Protein AF-A0A7Z9PXT5-F1 (afdb_monomer)

Solvent-accessible surface area (backbone atoms only — not comparable to full-atom values): 9197 Å² total; per-residue (Å²): 136,86,87,74,72,52,71,70,48,45,51,51,41,54,53,41,40,50,47,14,63,74,64,38,33,82,44,29,66,58,37,66,76,70,64,52,79,65,58,74,56,48,51,57,34,18,78,70,28,57,23,8,30,63,34,47,54,95,37,53,18,56,52,41,52,71,67,48,43,53,44,47,39,52,35,32,34,75,32,21,53,71,58,16,53,53,41,44,36,26,37,58,48,30,40,39,55,39,70,74,71,43,52,71,69,53,30,68,65,46,39,36,38,37,10,46,46,79,34,40,29,13,45,37,68,34,27,90,88,11,63,92,55,62,86,63,67,75,25,33,55,44,80,59,93,92,46,75,50,76,51,71,65,71,43,90,43,60,50,59,92,71,34,81,42,74,46,72,61,63,84

Structure (mmCIF, N/CA/C/O backbone):
data_AF-A0A7Z9PXT5-F1
#
_entry.id   AF-A0A7Z9PXT5-F1
#
loop_
_atom_site.group_PDB
_atom_site.id
_atom_site.type_symbol
_atom_site.label_atom_id
_atom_site.label_alt_id
_atom_site.label_comp_id
_atom_site.label_asym_id
_atom_site.label_entity_id
_atom_site.label_seq_id
_atom_site.pdbx_PDB_ins_code
_atom_site.Cartn_x
_atom_site.Cartn_y
_atom_site.Cartn_z
_atom_site.occupancy
_atom_site.B_iso_or_equiv
_atom_site.auth_seq_id
_atom_site.auth_comp_id
_atom_site.auth_asym_id
_atom_site.auth_atom_id
_atom_site.pdbx_PDB_model_num
ATOM 1 N N . MET A 1 1 ? 14.024 28.685 -8.698 1.00 71.94 1 MET A N 1
ATOM 2 C CA . MET A 1 1 ? 13.299 27.448 -8.349 1.00 71.94 1 MET A CA 1
ATOM 3 C C . MET A 1 1 ? 13.812 26.376 -9.289 1.00 71.94 1 MET A C 1
ATOM 5 O O . MET A 1 1 ? 13.846 26.653 -10.480 1.00 71.94 1 MET A O 1
ATOM 9 N N . SER A 1 2 ? 14.308 25.257 -8.761 1.00 84.12 2 SER A N 1
ATOM 10 C CA . SER A 1 2 ? 14.701 24.099 -9.572 1.00 84.12 2 SER A CA 1
ATOM 11 C C . SER A 1 2 ? 13.539 23.110 -9.585 1.00 84.12 2 SER A C 1
ATOM 13 O O . SER A 1 2 ? 12.925 22.910 -8.537 1.00 84.12 2 SER A O 1
ATOM 15 N N . PHE A 1 3 ? 13.221 22.558 -10.753 1.00 92.75 3 PHE A N 1
ATOM 16 C CA . PHE A 1 3 ? 12.175 21.543 -10.939 1.00 92.75 3 PHE A CA 1
ATOM 17 C C . PHE A 1 3 ? 12.757 20.180 -11.326 1.00 92.75 3 PHE A C 1
ATOM 19 O O . PHE A 1 3 ? 12.005 19.227 -11.516 1.00 92.75 3 PHE A O 1
ATOM 26 N N . ASP A 1 4 ? 14.080 20.099 -11.447 1.00 95.12 4 ASP A N 1
ATOM 27 C CA . ASP A 1 4 ? 14.777 18.857 -11.732 1.00 95.12 4 ASP A CA 1
ATOM 28 C C . ASP A 1 4 ? 14.732 17.941 -10.504 1.00 95.12 4 ASP A C 1
ATOM 30 O O . ASP A 1 4 ? 14.787 18.405 -9.358 1.00 95.12 4 ASP A O 1
ATOM 34 N N . LEU A 1 5 ? 14.631 16.634 -10.747 1.00 95.62 5 LEU A N 1
ATOM 35 C CA . LEU A 1 5 ? 14.771 15.635 -9.695 1.00 95.62 5 LEU A CA 1
ATOM 36 C C . LEU A 1 5 ? 16.200 15.658 -9.142 1.00 95.62 5 LEU A C 1
ATOM 38 O O . LEU A 1 5 ? 17.158 15.934 -9.867 1.00 95.62 5 LEU A O 1
ATOM 42 N N . SER A 1 6 ? 16.340 15.340 -7.855 1.00 96.25 6 SER A N 1
ATOM 43 C CA . SER A 1 6 ? 17.658 15.030 -7.301 1.00 96.25 6 SER A CA 1
ATOM 44 C C . SER A 1 6 ? 18.226 13.765 -7.955 1.00 96.25 6 SER A C 1
ATOM 46 O O . SER A 1 6 ? 17.482 12.979 -8.548 1.00 96.25 6 SER A O 1
ATOM 48 N N . GLU A 1 7 ? 19.533 13.540 -7.820 1.00 96.56 7 GLU A N 1
ATOM 49 C CA . GLU A 1 7 ? 20.162 12.304 -8.299 1.00 96.56 7 GLU A CA 1
ATOM 50 C C . GLU A 1 7 ? 19.505 11.064 -7.673 1.00 96.56 7 GLU A C 1
ATOM 52 O O . GLU A 1 7 ? 19.174 10.126 -8.396 1.00 96.56 7 GLU A O 1
ATOM 57 N N . ASP A 1 8 ? 19.203 11.099 -6.372 1.00 95.44 8 ASP A N 1
ATOM 58 C CA . ASP A 1 8 ? 18.541 9.997 -5.664 1.00 95.44 8 ASP A CA 1
ATOM 59 C C . ASP A 1 8 ? 17.130 9.731 -6.215 1.00 95.44 8 ASP A C 1
ATOM 61 O O . ASP A 1 8 ? 16.765 8.589 -6.502 1.00 95.44 8 ASP A O 1
ATOM 65 N N . HIS A 1 9 ? 16.332 10.783 -6.436 1.00 97.69 9 HIS A N 1
ATOM 66 C CA . HIS A 1 9 ? 14.989 10.641 -7.016 1.00 97.69 9 HIS A CA 1
ATOM 67 C C . HIS A 1 9 ? 15.035 10.160 -8.468 1.00 97.69 9 HIS A C 1
ATOM 69 O O . HIS A 1 9 ? 14.175 9.381 -8.882 1.00 97.69 9 HIS A O 1
ATOM 75 N N . GLN A 1 10 ? 16.039 10.588 -9.235 1.00 98.19 10 GLN A N 1
ATOM 76 C CA . GLN A 1 10 ? 16.252 10.119 -10.600 1.00 98.19 10 GLN A CA 1
ATOM 77 C C . GLN A 1 10 ? 16.631 8.631 -10.621 1.00 98.19 10 GLN A C 1
ATOM 79 O O . GLN A 1 10 ? 16.072 7.877 -11.416 1.00 98.19 10 GLN A O 1
ATOM 84 N N . MET A 1 11 ? 17.485 8.172 -9.699 1.00 97.56 11 MET A N 1
ATOM 85 C CA . MET A 1 11 ? 17.815 6.748 -9.558 1.00 97.56 11 MET A CA 1
ATOM 86 C C . MET A 1 11 ? 16.585 5.903 -9.206 1.00 97.56 11 MET A C 1
ATOM 88 O O . MET A 1 11 ? 16.384 4.842 -9.802 1.00 97.56 11 MET A O 1
ATOM 92 N N . VAL A 1 12 ? 15.730 6.377 -8.289 1.00 97.94 12 VAL A N 1
ATOM 93 C CA . VAL A 1 12 ? 14.454 5.710 -7.972 1.00 97.94 12 VAL A CA 1
ATOM 94 C C . VAL A 1 12 ? 13.575 5.622 -9.217 1.00 97.94 12 VAL A C 1
ATOM 96 O O . VAL A 1 12 ? 13.071 4.543 -9.533 1.00 97.94 12 VAL A O 1
ATOM 99 N N . LYS A 1 13 ? 13.426 6.727 -9.956 1.00 98.56 13 LYS A N 1
ATOM 100 C CA . LYS A 1 13 ? 12.641 6.754 -11.194 1.00 98.56 13 LYS A CA 1
ATOM 101 C C . LYS A 1 13 ? 13.142 5.726 -12.202 1.00 98.56 13 LYS A C 1
ATOM 103 O O . LYS A 1 13 ? 12.346 4.941 -12.707 1.00 98.56 13 LYS A O 1
ATOM 108 N N . ASP A 1 14 ? 14.444 5.704 -12.469 1.00 98.62 14 ASP A N 1
ATOM 109 C CA . ASP A 1 14 ? 15.036 4.817 -13.471 1.00 98.62 14 ASP A CA 1
ATOM 110 C C . ASP A 1 14 ? 14.913 3.340 -13.070 1.00 98.62 14 ASP A C 1
ATOM 112 O O . ASP A 1 14 ? 14.575 2.494 -13.904 1.00 98.62 14 ASP A O 1
ATOM 116 N N . MET A 1 15 ? 15.101 3.028 -11.783 1.00 98.38 15 MET A N 1
ATOM 117 C CA . MET A 1 15 ? 14.901 1.683 -11.240 1.00 98.38 15 MET A CA 1
ATOM 118 C C . MET A 1 15 ? 13.451 1.214 -11.414 1.00 98.38 15 MET A C 1
ATOM 120 O O . MET A 1 15 ? 13.211 0.123 -11.940 1.00 98.38 15 MET A O 1
ATOM 124 N N . VAL A 1 16 ? 12.475 2.026 -10.991 1.00 98.62 16 VAL A N 1
ATOM 125 C CA . VAL A 1 16 ? 11.054 1.654 -11.063 1.00 98.62 16 VAL A CA 1
ATOM 126 C C . VAL A 1 16 ? 10.593 1.603 -12.511 1.00 98.62 16 VAL A C 1
ATOM 128 O O . VAL A 1 16 ? 9.874 0.681 -12.878 1.00 98.62 16 VAL A O 1
ATOM 131 N N . LYS A 1 17 ? 11.043 2.535 -13.357 1.00 98.75 17 LYS A N 1
ATOM 132 C CA . LYS A 1 17 ? 10.747 2.537 -14.789 1.00 98.75 17 LYS A CA 1
ATOM 133 C C . LYS A 1 17 ? 11.202 1.244 -15.454 1.00 98.75 17 LYS A C 1
ATOM 135 O O . LYS A 1 17 ? 10.433 0.650 -16.207 1.00 98.75 17 LYS A O 1
ATOM 140 N N . LYS A 1 18 ? 12.424 0.794 -15.158 1.00 98.69 18 LYS A N 1
ATOM 141 C CA . LYS A 1 18 ? 12.951 -0.465 -15.687 1.00 98.69 18 LYS A CA 1
ATOM 142 C C . LYS A 1 18 ? 12.098 -1.655 -15.246 1.00 98.69 18 LYS A C 1
ATOM 144 O O . LYS A 1 18 ? 11.656 -2.423 -16.094 1.00 98.69 18 LYS A O 1
ATOM 149 N N . LEU A 1 19 ? 11.802 -1.768 -13.948 1.00 98.62 19 LEU A N 1
ATOM 150 C CA . LEU A 1 19 ? 10.902 -2.805 -13.429 1.00 98.62 19 LEU A CA 1
ATOM 151 C C . LEU A 1 19 ? 9.525 -2.749 -14.110 1.00 98.62 19 LEU A C 1
ATOM 153 O O . LEU A 1 19 ? 8.967 -3.776 -14.494 1.00 98.62 19 LEU A O 1
ATOM 157 N N . ALA A 1 20 ? 8.975 -1.546 -14.257 1.00 98.75 20 ALA A N 1
ATOM 158 C CA . ALA A 1 20 ? 7.666 -1.314 -14.836 1.00 98.75 20 ALA A CA 1
ATOM 159 C C . ALA A 1 20 ? 7.611 -1.769 -16.302 1.00 98.75 20 ALA A C 1
ATOM 161 O O . ALA A 1 20 ? 6.671 -2.462 -16.688 1.00 98.75 20 ALA A O 1
ATOM 162 N N . ASP A 1 21 ? 8.630 -1.439 -17.096 1.00 98.75 21 ASP A N 1
ATOM 163 C CA . ASP A 1 21 ? 8.704 -1.793 -18.516 1.00 98.75 21 ASP A CA 1
ATOM 164 C C . ASP A 1 21 ? 9.006 -3.288 -18.731 1.00 98.75 21 ASP A C 1
ATOM 166 O O . ASP A 1 21 ? 8.390 -3.920 -19.590 1.00 98.75 21 ASP A O 1
ATOM 170 N N . GLU A 1 22 ? 9.918 -3.871 -17.947 1.00 98.38 22 GLU A N 1
ATOM 171 C CA . GLU A 1 22 ? 10.384 -5.253 -18.143 1.00 98.38 22 GLU A CA 1
ATOM 172 C C . GLU A 1 22 ? 9.466 -6.297 -17.492 1.00 98.38 22 GLU A C 1
ATOM 174 O O . GLU A 1 22 ? 9.290 -7.389 -18.031 1.00 98.38 22 GLU A O 1
ATOM 179 N N . GLU A 1 23 ? 8.856 -5.981 -16.346 1.00 97.75 23 GLU A N 1
ATOM 180 C CA . GLU A 1 23 ? 8.157 -6.976 -15.528 1.00 97.75 23 GLU A CA 1
ATOM 181 C C . GLU A 1 23 ? 6.672 -6.680 -15.318 1.00 97.75 23 GLU A C 1
ATOM 183 O O . GLU A 1 23 ? 5.867 -7.611 -15.228 1.00 97.75 23 GLU A O 1
ATOM 188 N N . ILE A 1 24 ? 6.271 -5.414 -15.242 1.00 98.50 24 ILE A N 1
ATOM 189 C CA . ILE A 1 24 ? 4.882 -5.062 -14.920 1.00 98.50 24 ILE A CA 1
ATOM 190 C C . ILE A 1 24 ? 4.033 -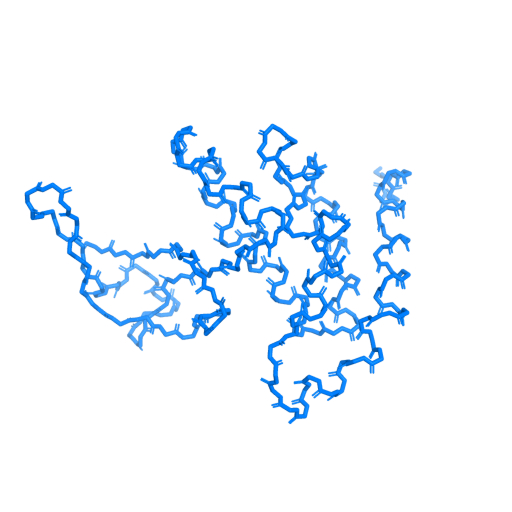4.955 -16.193 1.00 98.50 24 ILE A C 1
ATOM 192 O O . ILE A 1 24 ? 2.994 -5.612 -16.294 1.00 98.50 24 ILE A O 1
ATOM 196 N N . ALA A 1 25 ? 4.486 -4.181 -17.182 1.00 98.75 25 ALA A N 1
ATOM 197 C CA . ALA A 1 25 ? 3.755 -3.912 -18.420 1.00 98.75 25 ALA A CA 1
ATOM 198 C C . ALA A 1 25 ? 3.387 -5.183 -19.212 1.00 98.75 25 ALA A C 1
ATOM 200 O O . ALA A 1 25 ? 2.231 -5.287 -19.632 1.00 98.75 25 ALA A O 1
ATOM 201 N N . PRO A 1 26 ? 4.267 -6.200 -19.360 1.00 98.50 26 PRO A N 1
ATOM 202 C CA . PRO A 1 26 ? 3.920 -7.414 -20.106 1.00 98.50 26 PRO A CA 1
ATOM 203 C C . PRO A 1 26 ? 2.753 -8.213 -19.507 1.00 98.50 26 PRO A C 1
ATOM 205 O O . PRO A 1 26 ? 2.126 -9.000 -20.210 1.00 98.50 26 PRO A O 1
ATOM 208 N N . ARG A 1 27 ? 2.457 -8.026 -18.213 1.00 97.06 27 ARG A N 1
ATOM 209 C CA . ARG A 1 27 ? 1.392 -8.737 -17.485 1.00 97.06 27 ARG A CA 1
ATOM 210 C C . ARG A 1 27 ? 0.110 -7.910 -17.339 1.00 97.06 27 ARG A C 1
ATOM 212 O O . ARG A 1 27 ? -0.895 -8.435 -16.870 1.00 97.06 27 ARG A O 1
ATOM 219 N N . ALA A 1 28 ? 0.121 -6.635 -17.732 1.00 98.56 28 ALA A N 1
ATOM 220 C CA . ALA A 1 28 ? -0.988 -5.715 -17.485 1.00 98.56 28 ALA A CA 1
ATOM 221 C C . ALA A 1 28 ? -2.304 -6.171 -18.141 1.00 98.56 28 ALA A C 1
ATOM 223 O O . ALA A 1 28 ? -3.328 -6.209 -17.465 1.00 98.56 28 ALA A O 1
ATOM 224 N N . ALA A 1 29 ? -2.262 -6.575 -19.417 1.00 98.62 29 ALA A N 1
ATOM 225 C CA . ALA A 1 29 ? -3.441 -7.061 -20.141 1.00 98.62 29 ALA A CA 1
ATOM 226 C C . ALA A 1 29 ? -4.015 -8.351 -19.529 1.00 98.62 29 ALA A C 1
ATOM 228 O O . ALA A 1 29 ? -5.225 -8.479 -19.386 1.00 98.62 29 ALA A O 1
ATOM 229 N N . HIS A 1 30 ? -3.151 -9.272 -19.081 1.00 98.38 30 HIS A N 1
ATOM 230 C CA . HIS A 1 30 ? -3.582 -10.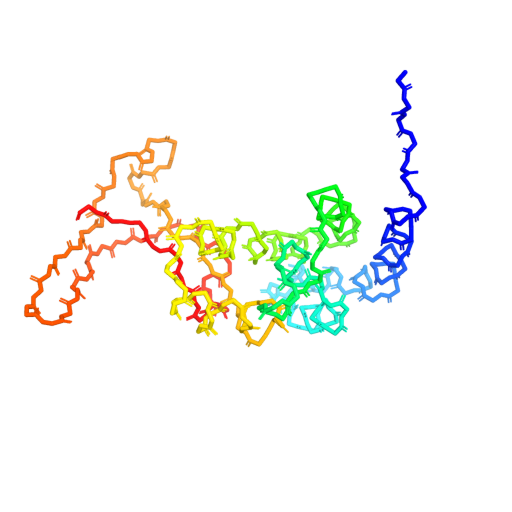497 -18.397 1.00 98.38 30 HIS A CA 1
ATOM 231 C C . HIS A 1 30 ? -4.379 -10.186 -17.128 1.00 98.38 30 HIS A C 1
ATOM 233 O O . HIS A 1 30 ? -5.453 -10.746 -16.926 1.00 98.38 30 HIS A O 1
ATOM 239 N N . TYR A 1 31 ? -3.882 -9.286 -16.275 1.00 98.25 31 TYR A N 1
ATOM 240 C CA . TYR A 1 31 ? -4.587 -8.937 -15.037 1.00 98.25 31 TYR A CA 1
ATOM 241 C C . TYR A 1 31 ? -5.893 -8.178 -15.288 1.00 98.25 31 TYR A C 1
ATOM 243 O O . TYR A 1 31 ? -6.841 -8.346 -14.522 1.00 98.25 31 TYR A O 1
ATOM 251 N N . ASP A 1 32 ? -5.966 -7.378 -16.353 1.00 98.62 32 ASP A N 1
ATOM 252 C CA . ASP A 1 32 ? -7.212 -6.722 -16.764 1.00 98.62 32 ASP A CA 1
ATOM 253 C C . ASP A 1 32 ? -8.272 -7.750 -17.197 1.00 98.62 32 ASP A C 1
ATOM 255 O O . ASP A 1 32 ? -9.390 -7.763 -16.676 1.00 98.62 32 ASP A O 1
ATOM 259 N N . GLU A 1 33 ? -7.899 -8.679 -18.082 1.00 98.56 33 GLU A N 1
ATOM 260 C CA . GLU A 1 33 ? -8.812 -9.685 -18.634 1.00 98.56 33 GLU A CA 1
ATOM 261 C C . GLU A 1 33 ? -9.256 -10.722 -17.593 1.00 98.56 33 GLU A C 1
ATOM 263 O O . GLU A 1 33 ? -10.439 -11.070 -17.516 1.00 98.56 33 GLU A O 1
ATOM 268 N N . THR A 1 34 ? -8.324 -11.218 -16.775 1.00 98.31 34 THR A N 1
ATOM 269 C CA . THR A 1 34 ? -8.593 -12.293 -15.802 1.00 98.31 34 THR A CA 1
ATOM 270 C C . THR A 1 34 ? -9.127 -11.790 -14.469 1.00 98.31 34 THR A C 1
ATOM 272 O O . THR A 1 34 ? -9.759 -12.555 -13.738 1.00 98.31 34 THR A O 1
ATOM 275 N N . ARG A 1 35 ? -8.915 -10.505 -14.150 1.00 97.38 35 ARG A N 1
ATOM 276 C CA . ARG A 1 35 ? -9.254 -9.885 -12.855 1.00 97.38 35 ARG A CA 1
ATOM 277 C C . ARG A 1 35 ? -8.538 -10.532 -11.668 1.00 97.38 35 ARG A C 1
ATOM 279 O O . ARG A 1 35 ? -8.975 -10.395 -10.523 1.00 97.38 35 ARG A O 1
ATOM 286 N N . GLU A 1 36 ? -7.452 -11.247 -11.935 1.00 98.00 36 GLU A N 1
ATOM 287 C CA . GLU A 1 36 ? -6.593 -11.809 -10.905 1.00 98.00 36 GLU A CA 1
ATOM 288 C C . GLU A 1 36 ? -5.874 -10.690 -10.145 1.00 98.00 36 GLU A C 1
ATOM 290 O O . GLU A 1 36 ? -5.451 -9.681 -10.715 1.00 98.00 36 GLU A O 1
ATOM 295 N N . PHE A 1 37 ? -5.708 -10.876 -8.835 1.00 98.38 37 PHE A N 1
ATOM 296 C CA . PHE A 1 37 ? -4.896 -9.966 -8.037 1.00 98.38 37 PHE A CA 1
ATOM 297 C C . PHE A 1 37 ? -3.413 -10.113 -8.434 1.00 98.38 37 PHE A C 1
ATOM 299 O O . PHE A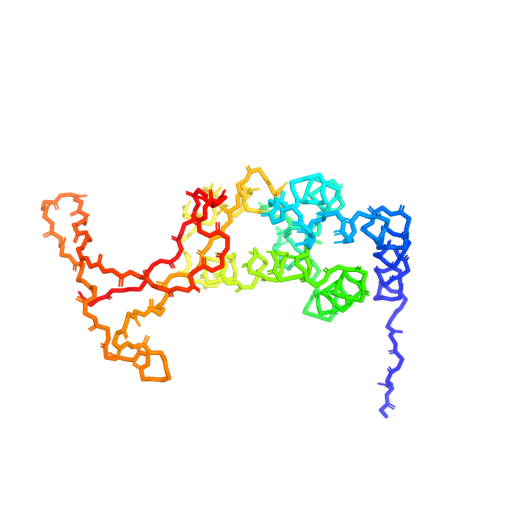 1 37 ? -2.931 -11.247 -8.529 1.00 98.38 37 PHE A O 1
ATOM 306 N N . PRO A 1 38 ? -2.659 -9.014 -8.639 1.00 98.06 38 PRO A N 1
ATOM 307 C CA . PRO A 1 38 ? -1.324 -9.064 -9.234 1.00 98.06 38 PRO A CA 1
ATOM 308 C C . PRO A 1 38 ? -0.231 -9.449 -8.217 1.00 98.06 38 PRO A C 1
ATOM 310 O O . PRO A 1 38 ? 0.706 -8.686 -7.967 1.00 98.06 38 PRO A O 1
ATOM 313 N N . TRP A 1 39 ? -0.335 -10.642 -7.622 1.00 97.88 39 TRP A N 1
ATOM 314 C CA . TRP A 1 39 ? 0.577 -11.147 -6.584 1.00 97.88 39 TRP A CA 1
ATOM 315 C C . TRP A 1 39 ? 2.042 -11.180 -7.028 1.00 97.88 39 TRP A C 1
ATOM 317 O O . TRP A 1 39 ? 2.918 -10.741 -6.285 1.00 97.88 39 TRP A O 1
ATOM 327 N N . GLU A 1 40 ? 2.313 -11.624 -8.257 1.00 97.81 40 GLU A N 1
ATOM 328 C CA . GLU A 1 40 ? 3.678 -11.665 -8.804 1.00 97.81 40 GLU A CA 1
ATOM 329 C C . GLU A 1 40 ? 4.295 -10.267 -8.923 1.00 97.81 40 GLU A C 1
ATOM 331 O O . GLU A 1 40 ? 5.489 -10.085 -8.690 1.00 97.81 40 GLU A O 1
ATOM 336 N N . ASN A 1 41 ? 3.481 -9.257 -9.243 1.00 98.31 41 ASN A N 1
ATOM 337 C CA . ASN A 1 41 ? 3.953 -7.878 -9.279 1.00 98.31 41 ASN A CA 1
ATOM 338 C C . ASN A 1 41 ? 4.240 -7.387 -7.857 1.00 98.31 41 ASN A C 1
ATOM 340 O O . ASN A 1 41 ? 5.310 -6.840 -7.617 1.00 98.31 41 ASN A O 1
ATOM 344 N N . CYS A 1 42 ? 3.338 -7.647 -6.903 1.00 98.31 42 CYS A N 1
ATOM 345 C CA . CYS A 1 42 ? 3.526 -7.275 -5.496 1.00 98.31 42 CYS A CA 1
ATOM 346 C C . CYS A 1 42 ? 4.817 -7.863 -4.913 1.00 98.31 42 CYS A C 1
ATOM 348 O O . CYS A 1 42 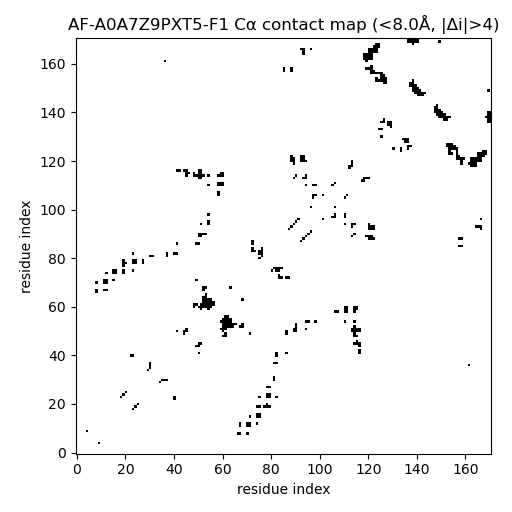? 5.553 -7.158 -4.228 1.00 98.31 42 CYS A O 1
ATOM 350 N N . LYS A 1 43 ? 5.137 -9.120 -5.241 1.00 98.19 43 LYS A N 1
ATOM 351 C CA . LYS A 1 43 ? 6.381 -9.770 -4.816 1.00 98.19 43 LYS A CA 1
ATOM 352 C C . LYS A 1 43 ? 7.627 -9.043 -5.334 1.00 98.19 43 LYS A C 1
ATOM 354 O O . LYS A 1 43 ? 8.553 -8.801 -4.570 1.00 98.19 43 LYS A O 1
ATOM 359 N N . LYS A 1 44 ? 7.636 -8.630 -6.603 1.00 98.25 44 LYS A N 1
ATOM 360 C CA . LYS A 1 44 ? 8.759 -7.868 -7.179 1.00 98.25 44 LYS A CA 1
ATOM 361 C C . LYS A 1 44 ? 8.902 -6.482 -6.568 1.00 98.25 44 LYS A C 1
ATOM 363 O O . LYS A 1 44 ? 10.013 -6.005 -6.374 1.00 98.25 44 LYS A O 1
ATOM 368 N N . LEU A 1 45 ? 7.778 -5.838 -6.248 1.00 98.50 45 LEU A N 1
ATOM 369 C CA . LEU A 1 45 ? 7.785 -4.572 -5.516 1.00 98.50 45 LEU A CA 1
ATOM 370 C C . LEU A 1 45 ? 8.374 -4.751 -4.114 1.00 98.50 45 LEU A C 1
ATOM 372 O O . LEU A 1 45 ? 9.207 -3.951 -3.699 1.00 98.50 45 LEU A O 1
ATOM 376 N N . ALA A 1 46 ? 7.974 -5.808 -3.407 1.00 98.12 46 ALA A N 1
ATOM 377 C CA . ALA A 1 46 ? 8.481 -6.150 -2.082 1.00 98.12 46 ALA A CA 1
ATOM 378 C C . ALA A 1 46 ? 9.999 -6.391 -2.071 1.00 98.12 46 ALA A C 1
ATOM 380 O O . ALA A 1 46 ? 10.694 -5.831 -1.227 1.00 98.12 46 ALA A O 1
ATOM 381 N N . GLU A 1 47 ? 10.527 -7.148 -3.039 1.00 97.38 47 GLU A N 1
ATOM 382 C CA . GLU A 1 47 ? 11.969 -7.416 -3.182 1.00 97.38 47 GLU A CA 1
ATOM 383 C C . GLU A 1 47 ? 12.811 -6.137 -3.357 1.00 97.38 47 GLU A C 1
ATOM 385 O O . GLU A 1 47 ? 13.990 -6.122 -3.007 1.00 97.38 47 GLU A O 1
ATOM 390 N N . LEU A 1 48 ? 12.202 -5.055 -3.854 1.00 97.62 48 LEU A N 1
ATOM 391 C CA . LEU A 1 48 ? 12.831 -3.745 -4.045 1.00 97.62 48 LEU A CA 1
ATOM 392 C C . LEU A 1 48 ? 12.446 -2.712 -2.968 1.00 97.62 48 LEU A C 1
ATOM 394 O O . LEU A 1 48 ? 12.770 -1.535 -3.108 1.00 97.62 48 LEU A O 1
ATOM 398 N N . GLY A 1 49 ? 11.720 -3.111 -1.917 1.00 97.56 49 GLY A N 1
ATOM 399 C CA . GLY A 1 49 ? 11.268 -2.206 -0.850 1.00 97.56 49 GLY A CA 1
ATOM 400 C C . GLY A 1 49 ? 10.146 -1.238 -1.255 1.00 97.56 49 GLY A C 1
ATOM 401 O O . GLY A 1 49 ? 9.808 -0.321 -0.508 1.00 97.56 49 GLY A O 1
ATOM 402 N N . LEU A 1 50 ? 9.517 -1.440 -2.418 1.00 98.50 50 LEU A N 1
ATOM 403 C CA . LEU A 1 50 ? 8.499 -0.541 -2.980 1.00 98.50 50 LEU A CA 1
ATOM 404 C C . LEU A 1 50 ? 7.105 -0.709 -2.343 1.00 98.50 50 LEU A C 1
ATOM 406 O O . LEU A 1 50 ? 6.188 0.065 -2.625 1.00 98.50 50 LEU A O 1
ATOM 410 N N . MET A 1 51 ? 6.941 -1.693 -1.454 1.00 98.44 51 MET A N 1
ATOM 411 C CA . MET A 1 51 ? 5.728 -1.879 -0.642 1.00 98.44 51 MET A CA 1
ATOM 412 C C . MET A 1 51 ? 5.742 -1.051 0.658 1.00 98.44 51 MET A C 1
ATOM 414 O O . MET A 1 51 ? 4.706 -0.922 1.309 1.00 98.44 51 MET A O 1
ATOM 418 N N . GLY A 1 52 ? 6.883 -0.444 1.003 1.00 98.19 52 GLY A N 1
ATOM 419 C CA . GLY A 1 52 ? 7.070 0.397 2.186 1.00 98.19 52 GLY A CA 1
ATOM 420 C C . GLY A 1 52 ? 8.026 1.559 1.928 1.00 98.19 52 GLY A C 1
ATOM 421 O O . GLY A 1 52 ? 8.961 1.764 2.700 1.00 98.19 52 GLY A O 1
ATOM 422 N N . VAL A 1 53 ? 7.794 2.316 0.852 1.00 98.50 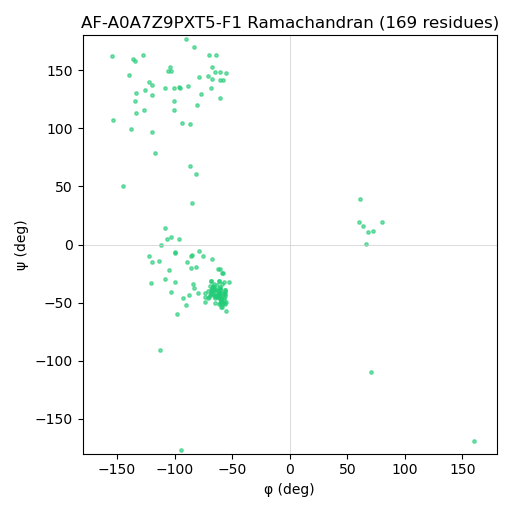53 VAL A N 1
ATOM 423 C CA . VAL A 1 53 ? 8.696 3.366 0.346 1.00 98.50 53 VAL A CA 1
ATOM 424 C C . VAL A 1 53 ? 9.024 4.395 1.425 1.00 98.50 53 VAL A C 1
ATOM 426 O O . VAL A 1 53 ? 10.190 4.687 1.667 1.00 98.50 53 VAL A O 1
ATOM 429 N N . THR A 1 54 ? 8.001 4.913 2.111 1.00 97.94 54 THR A N 1
ATOM 430 C CA . THR A 1 54 ? 8.165 5.957 3.138 1.00 97.94 54 THR A CA 1
ATOM 431 C C . THR A 1 54 ? 8.236 5.412 4.559 1.00 97.94 54 THR A C 1
ATOM 433 O O . THR A 1 54 ? 8.189 6.181 5.521 1.00 97.94 54 THR A O 1
ATOM 436 N N . VAL A 1 55 ? 8.251 4.089 4.726 1.00 98.50 55 VAL A N 1
ATOM 437 C CA . VAL A 1 55 ? 8.364 3.482 6.053 1.00 98.50 55 VAL A CA 1
ATOM 438 C C . VAL A 1 55 ? 9.825 3.581 6.493 1.00 98.50 55 VAL A C 1
ATOM 440 O O . VAL A 1 55 ? 10.699 3.192 5.721 1.00 98.50 55 VAL A O 1
ATOM 443 N N . PRO A 1 56 ? 10.118 4.090 7.702 1.00 98.38 56 PRO A N 1
ATOM 444 C CA . PRO A 1 56 ? 11.480 4.137 8.221 1.00 98.38 56 PRO A CA 1
ATOM 445 C C . PRO A 1 56 ? 12.164 2.765 8.238 1.00 98.38 56 PRO A C 1
ATOM 447 O O . PRO A 1 56 ? 11.524 1.743 8.500 1.00 98.38 56 PRO A O 1
ATOM 450 N N . GLU A 1 57 ? 13.482 2.755 8.038 1.00 98.06 57 GLU A N 1
ATOM 451 C CA . GLU A 1 57 ? 14.295 1.530 8.046 1.00 98.06 57 GLU A CA 1
ATOM 452 C C . GLU A 1 57 ? 14.179 0.748 9.367 1.00 98.06 57 GLU A C 1
ATOM 454 O O . GLU A 1 57 ? 14.190 -0.480 9.357 1.00 98.06 57 GLU A O 1
ATOM 459 N N . GLU A 1 58 ? 13.981 1.429 10.506 1.00 98.06 58 GLU A N 1
ATOM 460 C CA . GLU A 1 58 ? 13.778 0.780 11.816 1.00 98.06 58 GLU A CA 1
ATOM 461 C C . GLU A 1 58 ? 12.535 -0.127 11.869 1.00 98.06 58 GLU A C 1
ATOM 463 O O . GLU A 1 58 ? 12.451 -1.025 12.708 1.00 98.06 58 GLU A O 1
ATOM 468 N N . TYR A 1 59 ? 11.583 0.086 10.956 1.00 98.44 59 TYR A N 1
ATOM 469 C CA . TYR A 1 59 ? 10.398 -0.747 10.778 1.00 98.44 59 TYR A CA 1
ATOM 470 C C . TYR A 1 59 ? 10.457 -1.587 9.492 1.00 98.44 59 TYR A C 1
ATOM 472 O O . TYR A 1 59 ? 9.436 -2.136 9.084 1.00 98.44 59 TYR A O 1
ATOM 480 N N . GLY A 1 60 ? 11.625 -1.699 8.852 1.00 97.00 60 GLY A N 1
ATOM 481 C CA . GLY A 1 60 ? 11.847 -2.541 7.673 1.00 97.00 60 GLY A CA 1
ATOM 482 C C . GLY A 1 60 ? 11.376 -1.945 6.344 1.00 97.00 60 GLY A C 1
ATOM 483 O O . GLY A 1 60 ? 11.154 -2.696 5.398 1.00 97.00 60 GLY A O 1
ATOM 484 N N . GLY A 1 61 ? 11.185 -0.625 6.270 1.00 97.81 61 GLY A N 1
ATOM 485 C CA . GLY A 1 61 ? 10.890 0.072 5.017 1.00 97.81 61 GLY A CA 1
ATOM 486 C C . GLY A 1 61 ? 12.116 0.655 4.323 1.00 97.81 61 GLY A C 1
ATOM 487 O O . GLY A 1 61 ? 13.240 0.502 4.793 1.00 97.81 61 GLY A O 1
ATOM 488 N N . ALA A 1 62 ? 11.885 1.350 3.207 1.00 97.69 62 ALA A N 1
ATOM 489 C CA . ALA A 1 62 ? 12.949 1.946 2.398 1.00 97.69 62 ALA A CA 1
ATOM 490 C C . ALA A 1 62 ? 13.411 3.333 2.888 1.00 97.69 62 ALA A C 1
ATOM 492 O O . ALA A 1 62 ? 14.379 3.870 2.359 1.00 97.69 62 ALA A O 1
ATOM 493 N N . GLY A 1 63 ? 12.716 3.942 3.857 1.00 97.38 63 GLY A N 1
ATOM 494 C CA . GLY A 1 63 ? 13.105 5.221 4.460 1.00 97.38 63 GLY A CA 1
ATOM 495 C C . GLY A 1 63 ? 13.113 6.423 3.507 1.00 97.38 63 GLY A C 1
ATOM 496 O O . GLY A 1 63 ? 13.694 7.454 3.842 1.00 97.38 63 GLY A O 1
ATOM 497 N N . MET A 1 64 ? 12.487 6.311 2.334 1.00 97.31 64 MET A N 1
ATOM 498 C CA . MET A 1 64 ? 12.474 7.361 1.316 1.00 97.31 64 MET A CA 1
ATOM 499 C C . MET A 1 64 ? 11.387 8.407 1.589 1.00 97.31 64 MET A C 1
ATOM 501 O O . MET A 1 64 ? 10.509 8.245 2.439 1.00 97.31 64 MET A O 1
ATOM 505 N N . ASP A 1 65 ? 11.429 9.509 0.846 1.00 97.31 65 ASP A N 1
ATOM 506 C CA . ASP A 1 65 ? 10.482 10.606 1.008 1.00 97.31 65 ASP A CA 1
ATOM 507 C C . ASP A 1 65 ? 9.220 10.468 0.134 1.00 97.31 65 ASP A C 1
ATOM 509 O O . ASP A 1 65 ? 9.042 9.548 -0.672 1.00 97.31 65 ASP A O 1
ATOM 513 N N . THR A 1 66 ? 8.305 11.425 0.299 1.00 97.56 66 THR A N 1
ATOM 514 C CA . THR A 1 66 ? 7.058 11.485 -0.469 1.00 97.56 66 THR A CA 1
ATOM 515 C C . THR A 1 66 ? 7.300 11.636 -1.972 1.00 97.56 66 THR A C 1
ATOM 517 O O . THR A 1 66 ? 6.488 11.142 -2.753 1.00 97.56 66 THR A O 1
ATOM 520 N N . LEU A 1 67 ? 8.382 12.304 -2.395 1.00 98.12 67 LEU A N 1
ATOM 521 C CA . LEU A 1 67 ? 8.676 12.499 -3.816 1.00 98.12 67 LEU A CA 1
ATOM 522 C C . LEU A 1 67 ? 9.102 11.177 -4.473 1.00 98.12 67 LEU A C 1
ATOM 524 O O . LEU A 1 67 ? 8.631 10.855 -5.565 1.00 98.12 67 LEU A O 1
ATOM 528 N N . ALA A 1 68 ? 9.904 10.366 -3.781 1.00 98.38 68 ALA A N 1
ATOM 529 C CA . ALA A 1 68 ? 10.200 9.000 -4.197 1.00 98.38 68 ALA A CA 1
ATOM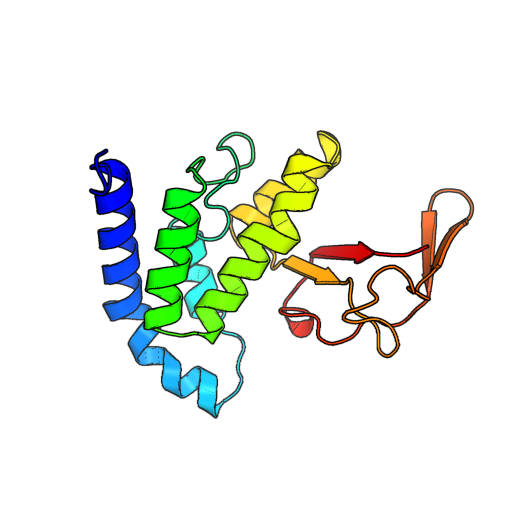 530 C C . ALA A 1 68 ? 8.918 8.156 -4.279 1.00 98.38 68 ALA A C 1
ATOM 532 O O . ALA A 1 68 ? 8.677 7.510 -5.297 1.00 98.38 68 ALA A O 1
ATOM 533 N N . TYR A 1 69 ? 8.044 8.224 -3.267 1.00 98.62 69 TYR A N 1
ATOM 534 C CA . TYR A 1 69 ? 6.759 7.513 -3.277 1.00 98.62 69 TYR A CA 1
ATOM 535 C C . TYR A 1 69 ? 5.890 7.859 -4.492 1.00 98.62 69 TYR A C 1
ATOM 537 O O . TYR A 1 69 ? 5.447 6.953 -5.196 1.00 98.62 69 TYR A O 1
ATOM 545 N N . VAL A 1 70 ? 5.657 9.144 -4.783 1.00 98.56 70 VAL A N 1
ATOM 546 C CA . VAL A 1 70 ? 4.818 9.512 -5.938 1.00 98.56 70 VAL A CA 1
ATOM 547 C C . VAL A 1 70 ? 5.464 9.112 -7.264 1.00 98.56 70 VAL A C 1
ATOM 549 O O . VAL A 1 70 ? 4.753 8.668 -8.159 1.00 98.56 70 VAL A O 1
ATOM 552 N N . THR A 1 71 ? 6.796 9.170 -7.358 1.00 98.56 71 THR A N 1
ATOM 553 C CA . THR A 1 71 ? 7.553 8.713 -8.535 1.00 98.56 71 THR A CA 1
ATOM 554 C C . THR A 1 71 ? 7.361 7.213 -8.770 1.00 98.56 71 THR A C 1
ATOM 556 O O . THR A 1 71 ? 7.110 6.786 -9.897 1.00 98.56 71 THR A O 1
ATOM 559 N N . VAL A 1 72 ? 7.411 6.407 -7.703 1.00 98.69 72 VAL A N 1
ATOM 560 C CA . VAL A 1 72 ? 7.137 4.963 -7.765 1.00 98.69 72 VAL A CA 1
ATOM 561 C C . VAL A 1 72 ? 5.723 4.712 -8.292 1.00 98.69 72 VAL A C 1
ATOM 563 O O . VAL A 1 72 ? 5.540 3.943 -9.235 1.00 98.69 72 VAL A O 1
ATOM 566 N N . ILE A 1 73 ? 4.713 5.371 -7.714 1.00 98.81 73 ILE A N 1
ATOM 567 C CA . ILE A 1 73 ? 3.314 5.170 -8.116 1.00 98.81 73 ILE A CA 1
ATOM 568 C C . ILE A 1 73 ? 3.064 5.621 -9.559 1.00 98.81 73 ILE A C 1
ATOM 570 O O . ILE A 1 73 ? 2.330 4.937 -10.275 1.00 98.81 73 ILE A O 1
ATOM 574 N N . GLU A 1 74 ? 3.674 6.720 -10.005 1.00 98.81 74 GLU A N 1
ATOM 575 C CA . GLU A 1 74 ? 3.574 7.208 -11.384 1.00 98.81 74 GLU A CA 1
ATOM 576 C C . GLU A 1 74 ? 4.081 6.160 -12.386 1.00 98.81 74 GLU A C 1
ATOM 578 O O . GLU A 1 74 ? 3.340 5.756 -13.288 1.00 98.81 74 GLU A O 1
ATOM 583 N N . GLU A 1 75 ? 5.305 5.660 -12.197 1.00 98.81 75 GLU A N 1
ATOM 584 C CA . GLU A 1 75 ? 5.909 4.694 -13.121 1.00 98.81 75 GLU A CA 1
ATOM 585 C C . GLU A 1 75 ? 5.180 3.344 -13.121 1.00 98.81 75 GLU A C 1
ATOM 587 O O . GLU A 1 75 ? 4.963 2.757 -14.185 1.00 98.81 75 GLU A O 1
ATOM 592 N N . LEU A 1 76 ? 4.723 2.865 -11.958 1.00 98.88 76 LEU A N 1
ATOM 593 C CA . LEU A 1 76 ? 3.920 1.641 -11.881 1.00 98.88 76 LEU A CA 1
ATOM 594 C C . LEU A 1 76 ? 2.570 1.802 -12.578 1.00 98.88 76 LEU A C 1
ATOM 596 O O . LEU A 1 76 ? 2.157 0.917 -13.328 1.00 98.88 76 LEU A O 1
ATOM 600 N N . SER A 1 77 ? 1.890 2.928 -12.360 1.00 98.81 77 SER A N 1
ATOM 601 C CA . SER A 1 77 ? 0.563 3.182 -12.930 1.00 98.81 77 SER A CA 1
ATOM 602 C C . SER A 1 77 ? 0.613 3.353 -14.446 1.00 98.81 77 SER A C 1
ATOM 604 O O . SER A 1 77 ? -0.327 2.950 -15.129 1.00 98.81 77 SER A O 1
ATOM 606 N N . ARG A 1 78 ? 1.723 3.883 -14.984 1.00 98.75 78 ARG A N 1
ATOM 607 C CA . ARG A 1 78 ? 1.982 3.935 -16.429 1.00 98.75 78 ARG A CA 1
ATOM 608 C C . ARG A 1 78 ? 2.021 2.538 -17.058 1.00 98.75 78 ARG A C 1
ATOM 610 O O . ARG A 1 78 ? 1.570 2.379 -18.188 1.00 98.75 78 ARG A O 1
ATOM 617 N N . ALA A 1 79 ? 2.564 1.546 -16.351 1.00 98.69 79 ALA A N 1
ATOM 618 C CA . ALA A 1 79 ? 2.677 0.173 -16.842 1.00 98.69 79 ALA A CA 1
ATOM 619 C C . ALA A 1 79 ? 1.433 -0.685 -16.557 1.00 98.69 79 ALA A C 1
ATOM 621 O O . ALA A 1 79 ? 0.987 -1.432 -17.423 1.00 98.69 79 ALA A O 1
ATOM 622 N N . CYS A 1 80 ? 0.872 -0.601 -15.349 1.00 98.81 80 CYS A N 1
ATOM 623 C CA . CYS A 1 80 ? -0.332 -1.320 -14.938 1.00 98.81 80 CYS A CA 1
ATOM 624 C C . CYS A 1 80 ? -1.047 -0.551 -13.820 1.00 98.81 80 CYS A C 1
ATOM 626 O O . CYS A 1 80 ? -0.626 -0.582 -12.660 1.00 98.81 80 CYS A O 1
ATOM 628 N N . ALA A 1 81 ? -2.177 0.078 -14.148 1.00 98.62 81 ALA A N 1
ATOM 629 C CA . ALA A 1 81 ? -2.968 0.857 -13.193 1.00 98.62 81 ALA A CA 1
ATOM 630 C C . ALA A 1 81 ? -3.394 0.040 -11.956 1.00 98.62 81 ALA A C 1
ATOM 632 O O . ALA A 1 81 ? -3.322 0.545 -10.836 1.00 98.62 81 ALA A O 1
ATOM 633 N N . SER A 1 82 ? -3.757 -1.238 -12.132 1.00 98.44 82 SER A N 1
ATOM 634 C CA . SER A 1 82 ? -4.109 -2.138 -11.022 1.00 98.44 82 SER A CA 1
ATOM 635 C C . SER A 1 82 ? -2.938 -2.365 -10.060 1.00 98.44 82 SER A C 1
ATOM 637 O O . SER A 1 82 ? -3.121 -2.348 -8.848 1.00 98.44 82 SER A O 1
ATOM 639 N N . THR A 1 83 ? -1.714 -2.516 -10.575 1.00 98.69 83 THR A N 1
ATOM 640 C CA . THR A 1 83 ? -0.517 -2.638 -9.721 1.00 98.69 83 THR A CA 1
ATOM 641 C C . THR A 1 83 ? -0.230 -1.322 -8.999 1.00 98.69 83 THR A C 1
ATOM 643 O O . THR A 1 83 ? 0.041 -1.325 -7.799 1.00 98.69 83 THR A O 1
ATOM 646 N N . GLY A 1 84 ? -0.346 -0.196 -9.711 1.00 98.81 84 GLY A N 1
ATOM 647 C CA . GLY A 1 84 ? -0.175 1.138 -9.139 1.00 98.81 84 GLY A CA 1
ATOM 648 C C . GLY A 1 84 ? -1.122 1.401 -7.967 1.00 98.81 84 GLY A C 1
ATOM 649 O O . GLY A 1 84 ? -0.669 1.808 -6.900 1.00 98.81 84 GLY A O 1
ATOM 650 N N . VAL A 1 85 ? -2.421 1.104 -8.111 1.00 98.75 85 VAL A N 1
ATOM 651 C CA . VAL A 1 85 ? -3.396 1.327 -7.027 1.00 98.75 85 VAL A CA 1
ATOM 652 C C . VAL A 1 85 ? -3.196 0.372 -5.846 1.00 98.75 85 VAL A C 1
ATOM 654 O O . VAL A 1 85 ? -3.338 0.801 -4.702 1.00 98.75 85 VAL A O 1
ATOM 657 N N . VAL A 1 86 ? -2.798 -0.885 -6.086 1.00 98.75 86 VAL A N 1
ATOM 658 C CA . VAL A 1 86 ? -2.451 -1.833 -5.012 1.00 98.75 86 VAL A CA 1
ATOM 659 C C . VAL A 1 86 ? -1.289 -1.289 -4.176 1.00 98.75 86 VAL A C 1
ATOM 661 O O . VAL A 1 86 ? -1.403 -1.205 -2.950 1.00 98.75 86 VAL A O 1
ATOM 664 N N . ALA A 1 87 ? -0.206 -0.854 -4.830 1.00 98.69 87 ALA A N 1
ATOM 665 C CA . ALA A 1 87 ? 0.965 -0.282 -4.166 1.00 98.69 87 ALA A CA 1
ATOM 666 C C . ALA A 1 87 ? 0.648 1.049 -3.464 1.00 98.69 87 ALA A C 1
ATOM 668 O O . ALA A 1 87 ? 1.147 1.306 -2.364 1.00 98.69 87 ALA A O 1
ATOM 669 N N . ALA A 1 88 ? -0.208 1.885 -4.061 1.00 98.81 88 ALA A N 1
ATOM 670 C CA . ALA A 1 88 ? -0.632 3.148 -3.468 1.00 98.81 88 ALA A CA 1
ATOM 671 C C . ALA A 1 88 ? -1.429 2.915 -2.177 1.00 98.81 88 ALA A C 1
ATOM 673 O O . ALA A 1 88 ? -1.137 3.540 -1.158 1.00 98.81 88 ALA A O 1
ATOM 674 N N . VAL A 1 89 ? -2.393 1.986 -2.182 1.00 98.75 89 VAL A N 1
ATOM 675 C CA . VAL A 1 89 ? -3.179 1.623 -0.989 1.00 98.75 89 VAL A CA 1
ATOM 676 C C . VAL A 1 89 ? -2.277 1.037 0.093 1.00 98.75 89 VAL A C 1
ATOM 678 O O . VAL A 1 89 ? -2.393 1.448 1.248 1.00 98.75 89 VAL A O 1
ATOM 681 N N . GLN A 1 90 ? -1.347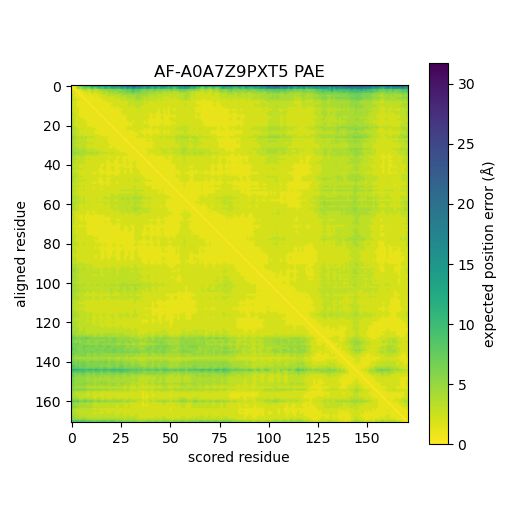 0.150 -0.277 1.00 98.62 90 GLN A N 1
ATOM 682 C CA . GLN A 1 90 ? -0.370 -0.422 0.648 1.00 98.62 90 GLN A CA 1
ATOM 683 C C . GLN A 1 90 ? 0.422 0.677 1.369 1.00 98.62 90 GLN A C 1
ATOM 685 O O . GLN A 1 90 ? 0.394 0.757 2.597 1.00 98.62 90 GLN A O 1
ATOM 690 N N . ASN A 1 91 ? 1.086 1.557 0.616 1.00 98.50 91 ASN A N 1
ATOM 691 C CA . ASN A 1 91 ? 1.976 2.579 1.169 1.00 98.50 91 ASN A CA 1
ATOM 692 C C . ASN A 1 91 ? 1.211 3.693 1.908 1.00 98.50 91 ASN A C 1
ATOM 694 O O . ASN A 1 91 ? 1.582 4.089 3.012 1.00 98.50 91 ASN A O 1
ATOM 698 N N . SER A 1 92 ? 0.133 4.212 1.316 1.00 97.88 92 SER A N 1
ATOM 699 C CA . SER A 1 92 ? -0.497 5.451 1.794 1.00 97.88 92 SER A CA 1
ATOM 700 C C . SER A 1 92 ? -1.733 5.251 2.661 1.00 97.88 92 SER A C 1
ATOM 702 O O . SER A 1 92 ? -1.974 6.057 3.553 1.00 97.88 92 SER A O 1
ATOM 704 N N . LEU A 1 93 ? -2.530 4.207 2.442 1.00 98.06 93 LEU A N 1
ATOM 705 C CA . LEU A 1 93 ? -3.790 4.047 3.169 1.00 98.06 93 LEU A CA 1
ATOM 706 C C . LEU A 1 93 ? -3.685 2.997 4.271 1.00 98.06 93 LEU A C 1
ATOM 708 O O . LEU A 1 93 ? -4.166 3.227 5.375 1.00 98.06 93 LEU A O 1
ATOM 712 N N . ALA A 1 94 ? -3.018 1.875 4.018 1.00 97.50 94 ALA A N 1
ATOM 713 C CA . ALA A 1 94 ? -2.813 0.861 5.046 1.00 97.50 94 ALA A CA 1
ATOM 714 C C . ALA A 1 94 ? -1.663 1.220 5.997 1.00 97.50 94 ALA A C 1
ATOM 716 O O . ALA A 1 94 ? -1.780 1.065 7.211 1.00 97.50 94 ALA A O 1
ATOM 717 N N . THR A 1 95 ? -0.559 1.730 5.450 1.00 97.75 95 THR A N 1
ATOM 718 C CA . THR A 1 95 ? 0.689 1.889 6.206 1.00 97.75 95 THR A CA 1
ATOM 719 C C . THR A 1 95 ? 0.827 3.264 6.857 1.00 97.75 95 THR A C 1
ATOM 721 O O . THR A 1 95 ? 1.153 3.354 8.041 1.00 97.75 95 THR A O 1
ATOM 724 N N . PHE A 1 96 ? 0.543 4.355 6.140 1.00 97.12 96 PHE A N 1
ATOM 725 C CA . PHE A 1 96 ? 0.753 5.707 6.672 1.00 97.12 96 PHE A CA 1
ATOM 726 C C . PHE A 1 96 ? -0.072 6.044 7.930 1.00 97.12 96 PHE A C 1
ATOM 728 O O . PHE A 1 96 ? 0.509 6.618 8.854 1.00 97.12 96 PHE A O 1
ATOM 735 N N . PRO A 1 97 ? -1.374 5.697 8.057 1.00 97.75 97 PRO A N 1
ATOM 736 C CA . PRO A 1 97 ? -2.113 5.974 9.291 1.00 97.75 97 PRO A CA 1
ATOM 737 C C . PRO A 1 97 ? -1.503 5.265 10.501 1.00 97.75 97 PRO A C 1
ATOM 739 O O . PRO A 1 97 ? -1.385 5.862 11.569 1.00 97.75 97 PRO A O 1
ATOM 742 N N . LEU A 1 98 ? -1.050 4.023 10.322 1.00 97.44 98 LEU A N 1
ATOM 743 C CA . LEU A 1 98 ? -0.354 3.267 11.355 1.00 97.44 98 LEU A CA 1
ATOM 744 C C . LEU A 1 98 ? 1.003 3.900 11.703 1.00 97.44 98 LEU A C 1
ATOM 746 O O . LEU A 1 98 ? 1.314 4.062 12.880 1.00 97.44 98 LEU A O 1
ATOM 750 N N . LEU A 1 99 ? 1.785 4.306 10.701 1.00 97.31 99 LEU A N 1
ATOM 751 C CA . LEU A 1 99 ? 3.067 4.984 10.907 1.00 97.31 99 LEU A CA 1
ATOM 752 C C . LEU A 1 99 ? 2.898 6.304 11.673 1.00 97.31 99 LEU A C 1
ATOM 754 O O . LEU A 1 99 ? 3.694 6.620 12.557 1.00 97.31 99 LEU A O 1
ATOM 758 N N . LYS A 1 100 ? 1.857 7.072 11.345 1.00 97.88 100 LYS A N 1
ATOM 759 C CA . LYS A 1 100 ? 1.631 8.406 11.905 1.00 97.88 100 LYS A CA 1
ATOM 760 C C . LYS A 1 100 ? 0.945 8.391 13.270 1.00 97.88 100 LYS A C 1
ATOM 762 O O . LYS A 1 100 ? 1.264 9.233 14.104 1.00 97.88 100 LYS A O 1
ATOM 767 N N . PHE A 1 101 ? -0.002 7.480 13.488 1.00 98.25 101 PHE A N 1
ATOM 768 C CA . PHE A 1 101 ? -0.894 7.507 14.654 1.00 98.25 101 PHE A CA 1
ATOM 769 C C . PHE A 1 101 ? -0.843 6.238 15.513 1.00 98.25 101 PHE A C 1
ATOM 771 O O . PHE A 1 101 ? -1.409 6.227 16.603 1.00 98.25 101 PHE A O 1
ATOM 778 N N . GLY A 1 102 ? -0.187 5.172 15.049 1.00 97.75 102 GLY A N 1
ATOM 779 C CA . GLY A 1 102 ? -0.014 3.949 15.826 1.00 97.75 102 GLY A CA 1
ATOM 780 C C . GLY A 1 102 ? 0.892 4.158 17.038 1.00 97.75 102 GLY A C 1
ATOM 781 O O . GLY A 1 102 ? 1.785 5.005 17.027 1.00 97.75 102 GLY A O 1
ATOM 782 N N . THR A 1 103 ? 0.689 3.355 18.081 1.00 98.50 103 THR A N 1
ATOM 783 C CA . THR A 1 103 ? 1.665 3.247 19.172 1.00 98.50 103 THR A CA 1
ATOM 784 C C . THR A 1 103 ? 2.918 2.522 18.683 1.00 98.50 103 THR A C 1
ATOM 786 O O . THR A 1 103 ? 2.883 1.829 17.663 1.00 98.50 103 THR A O 1
ATOM 789 N N . GLU A 1 104 ? 4.026 2.632 19.412 1.00 98.44 104 GLU A N 1
ATOM 790 C CA . GLU A 1 104 ? 5.263 1.932 19.048 1.00 98.44 104 GLU A CA 1
ATOM 791 C C . GLU A 1 104 ? 5.083 0.410 18.983 1.00 98.44 104 GLU A C 1
ATOM 793 O O . GLU A 1 104 ? 5.652 -0.248 18.113 1.00 98.44 104 GLU A O 1
ATOM 798 N N . GLU A 1 105 ? 4.234 -0.159 19.839 1.00 98.50 105 GLU A N 1
ATOM 799 C CA . GLU A 1 105 ? 3.900 -1.583 19.817 1.00 98.50 105 GLU A CA 1
ATOM 800 C C . GLU A 1 105 ? 3.178 -1.969 18.520 1.00 98.50 105 GLU A C 1
ATOM 802 O O . GLU A 1 105 ? 3.514 -2.980 17.901 1.00 98.50 105 GLU A O 1
ATOM 807 N N . LEU A 1 106 ? 2.213 -1.155 18.072 1.00 98.25 106 LEU A N 1
ATOM 808 C CA . LEU A 1 106 ? 1.490 -1.393 16.821 1.00 98.25 106 LEU A CA 1
ATOM 809 C C . LEU A 1 106 ? 2.402 -1.215 15.604 1.00 98.25 106 LEU A C 1
ATOM 811 O O . LEU A 1 106 ? 2.356 -2.033 14.684 1.00 98.25 106 LEU A O 1
ATOM 815 N N . LYS A 1 107 ? 3.258 -0.188 15.613 1.00 98.69 107 LYS A N 1
ATOM 816 C CA . LYS A 1 107 ? 4.229 0.065 14.545 1.00 98.69 107 LYS A CA 1
ATOM 817 C C . LYS A 1 107 ? 5.189 -1.106 14.384 1.00 98.69 107 LYS A C 1
ATOM 819 O O . LYS A 1 107 ? 5.254 -1.683 13.303 1.00 98.69 107 LYS A O 1
ATOM 824 N N . LYS A 1 108 ? 5.851 -1.528 15.468 1.00 98.44 108 LYS A N 1
ATOM 825 C CA . LYS A 1 108 ? 6.779 -2.673 15.456 1.00 98.44 108 LYS A CA 1
ATOM 826 C C . LYS A 1 108 ? 6.100 -3.981 15.067 1.00 98.44 108 LYS A C 1
ATOM 828 O O . LYS A 1 108 ? 6.740 -4.837 14.467 1.00 98.44 108 LYS A O 1
ATOM 833 N N . LYS A 1 109 ? 4.815 -4.144 15.398 1.00 98.50 109 LYS A N 1
ATOM 834 C CA . LYS A 1 109 ? 4.058 -5.342 15.036 1.00 98.50 109 LYS A CA 1
ATOM 835 C C . LYS A 1 109 ? 3.708 -5.381 13.549 1.00 98.50 109 LYS A C 1
ATOM 837 O O . LYS A 1 109 ? 3.916 -6.415 12.927 1.00 98.50 109 LYS A O 1
ATOM 842 N N . TYR A 1 110 ? 3.150 -4.310 12.990 1.00 98.69 110 TYR A N 1
ATOM 843 C CA . TYR A 1 110 ? 2.485 -4.368 11.681 1.00 98.69 110 TYR A CA 1
ATOM 844 C C . TYR A 1 110 ? 3.250 -3.680 10.544 1.00 98.69 110 TYR A C 1
ATOM 846 O O . TYR A 1 110 ? 3.135 -4.130 9.406 1.00 98.69 110 TYR A O 1
ATOM 854 N N . LEU A 1 111 ? 4.045 -2.634 10.809 1.00 98.62 111 LEU A N 1
ATOM 855 C CA . LEU A 1 111 ? 4.784 -1.948 9.740 1.00 98.62 111 LEU A CA 1
ATOM 856 C C . LEU A 1 111 ? 5.785 -2.862 9.021 1.00 98.62 111 LEU A C 1
ATOM 858 O O . LEU A 1 111 ? 5.782 -2.814 7.795 1.00 98.62 111 LEU A O 1
ATOM 862 N N . PRO A 1 112 ? 6.555 -3.745 9.696 1.00 98.62 112 PRO A N 1
ATOM 863 C CA . PRO A 1 112 ? 7.458 -4.651 8.985 1.00 98.62 112 PRO A CA 1
ATOM 864 C C . PRO A 1 112 ? 6.730 -5.595 8.022 1.00 98.62 112 PRO A C 1
ATOM 866 O O . PRO A 1 112 ? 7.196 -5.830 6.910 1.00 98.62 112 PRO A O 1
ATOM 869 N N . GLN A 1 113 ? 5.553 -6.093 8.416 1.00 98.56 113 GLN A N 1
ATOM 870 C CA . GLN A 1 113 ? 4.734 -6.989 7.590 1.00 98.56 113 GLN A CA 1
ATOM 871 C C . GLN A 1 113 ? 4.171 -6.273 6.352 1.00 98.56 113 GLN A C 1
ATOM 873 O O . GLN A 1 113 ? 4.122 -6.847 5.267 1.00 98.56 113 GLN A O 1
ATOM 878 N N . LEU A 1 114 ? 3.762 -5.009 6.506 1.00 98.62 114 LEU A N 1
ATOM 879 C CA . LEU A 1 114 ? 3.262 -4.189 5.402 1.00 98.62 114 LEU A CA 1
ATOM 880 C C . LEU A 1 114 ? 4.395 -3.728 4.471 1.00 98.62 114 LEU A C 1
ATOM 882 O O . LEU A 1 114 ? 4.264 -3.825 3.252 1.00 98.62 114 LEU A O 1
ATOM 886 N N . ALA A 1 115 ? 5.509 -3.253 5.031 1.00 98.38 115 ALA A N 1
ATOM 887 C CA . ALA A 1 115 ? 6.630 -2.695 4.277 1.00 98.38 115 ALA A CA 1
ATOM 888 C C . ALA A 1 115 ? 7.363 -3.750 3.437 1.00 98.38 115 ALA A C 1
ATOM 890 O O . ALA A 1 115 ? 7.739 -3.477 2.298 1.00 98.38 115 ALA A O 1
ATOM 891 N N . SER A 1 116 ? 7.500 -4.967 3.971 1.00 98.00 116 SER A N 1
ATOM 892 C CA . SER A 1 116 ? 8.055 -6.120 3.252 1.00 98.00 116 SER A CA 1
ATOM 893 C C . SER A 1 116 ? 7.093 -6.731 2.232 1.00 98.00 116 SER A C 1
ATOM 895 O O . SER A 1 116 ? 7.494 -7.613 1.482 1.00 98.00 116 SER A O 1
ATOM 897 N N . GLY A 1 117 ? 5.821 -6.322 2.218 1.00 97.62 117 GLY A N 1
ATOM 898 C CA . GLY A 1 117 ? 4.789 -6.944 1.390 1.00 97.62 117 GLY A CA 1
ATOM 899 C C . GLY A 1 117 ? 4.411 -8.373 1.801 1.00 97.62 117 GLY A C 1
ATOM 900 O O . GLY A 1 117 ? 3.679 -9.018 1.055 1.00 97.62 117 GLY A O 1
ATOM 901 N N . GLU A 1 118 ? 4.863 -8.868 2.966 1.00 98.00 118 GLU A N 1
ATOM 902 C CA . GLU A 1 118 ? 4.405 -10.147 3.537 1.00 98.00 118 GLU A CA 1
ATOM 903 C C . GLU A 1 118 ? 2.883 -10.153 3.710 1.00 98.00 118 GLU A C 1
ATOM 905 O O . GLU A 1 118 ? 2.226 -11.166 3.465 1.00 98.00 118 GLU A O 1
ATOM 910 N N . LYS A 1 119 ? 2.337 -9.009 4.136 1.00 98.38 119 LYS A N 1
ATOM 911 C CA . LYS A 1 119 ? 0.905 -8.791 4.299 1.00 98.38 119 LYS A CA 1
ATOM 912 C C . LYS A 1 119 ? 0.427 -7.659 3.424 1.00 98.38 119 LYS A C 1
ATOM 914 O O . LYS A 1 119 ? 1.040 -6.590 3.372 1.00 98.38 119 LYS A O 1
ATOM 919 N N . ILE A 1 120 ? -0.718 -7.875 2.787 1.00 98.69 120 ILE A N 1
ATOM 920 C CA . ILE A 1 120 ? -1.401 -6.818 2.053 1.00 98.69 120 ILE A CA 1
ATOM 921 C C . ILE A 1 120 ? -2.333 -6.076 3.006 1.00 98.69 120 ILE A C 1
ATOM 923 O O . ILE A 1 120 ? -3.030 -6.658 3.841 1.00 98.69 120 ILE A O 1
ATOM 927 N N . GLY A 1 121 ? -2.310 -4.757 2.889 1.00 98.62 121 GLY A N 1
ATOM 928 C CA . GLY A 1 121 ? -3.113 -3.843 3.668 1.00 98.62 121 GLY A CA 1
ATOM 929 C C . GLY A 1 121 ? -4.306 -3.298 2.888 1.00 98.62 121 GLY A C 1
ATOM 930 O O . GLY A 1 121 ? -4.242 -3.092 1.671 1.00 98.62 121 GLY A O 1
ATOM 931 N N . ALA A 1 122 ? -5.383 -3.011 3.612 1.00 98.69 122 ALA A N 1
ATOM 932 C CA . ALA A 1 122 ? -6.576 -2.352 3.098 1.00 98.69 122 ALA A CA 1
ATOM 933 C C . ALA A 1 122 ? -7.060 -1.240 4.040 1.00 98.69 122 ALA A C 1
ATOM 935 O O . ALA A 1 122 ? -6.776 -1.222 5.240 1.00 98.69 122 ALA A O 1
ATOM 936 N N . TYR A 1 123 ? -7.829 -0.309 3.481 1.00 98.56 123 TYR A N 1
ATOM 937 C CA . TYR A 1 123 ? -8.352 0.856 4.189 1.00 98.56 123 TYR A CA 1
ATOM 938 C C . TYR A 1 123 ? -9.862 0.939 4.033 1.00 98.56 123 TYR A C 1
ATOM 940 O O . TYR A 1 123 ? -10.378 1.105 2.929 1.00 98.56 123 TYR A O 1
ATOM 948 N N . ALA A 1 124 ? -10.567 0.808 5.151 1.00 98.38 124 ALA A N 1
ATOM 949 C CA . ALA A 1 124 ? -11.995 0.572 5.198 1.00 98.38 124 ALA A CA 1
ATOM 950 C C . ALA A 1 124 ? -12.743 1.729 5.871 1.00 98.38 124 ALA A C 1
ATOM 952 O O . ALA A 1 124 ? -13.139 1.663 7.038 1.00 98.38 124 ALA A O 1
ATOM 953 N N . LEU A 1 125 ? -12.931 2.802 5.100 1.00 98.12 125 LEU A N 1
ATOM 954 C CA . LEU A 1 125 ? -13.704 3.979 5.496 1.00 98.12 125 LEU A CA 1
ATOM 955 C C . LEU A 1 125 ? -15.131 3.923 4.942 1.00 98.12 125 LEU A C 1
ATOM 957 O O . LEU A 1 125 ? -16.081 3.894 5.723 1.00 98.12 125 LEU A O 1
ATOM 961 N N . THR A 1 126 ? -15.253 3.866 3.614 1.00 98.19 126 THR A N 1
ATOM 962 C CA . THR A 1 126 ? -16.510 3.982 2.865 1.00 98.19 126 THR A CA 1
ATOM 963 C C . THR A 1 126 ? -17.526 2.898 3.221 1.00 98.19 126 THR A C 1
ATOM 965 O O . THR A 1 126 ? -17.190 1.726 3.404 1.00 98.19 126 THR A O 1
ATOM 968 N N . GLU A 1 127 ? -18.793 3.298 3.271 1.00 98.50 127 GLU A N 1
ATOM 969 C CA . GLU A 1 127 ? -19.957 2.455 3.554 1.00 98.50 127 GLU A CA 1
ATOM 970 C C . GLU A 1 127 ? -21.015 2.634 2.457 1.00 98.50 127 GLU A C 1
ATOM 972 O O . GLU A 1 127 ? -20.976 3.634 1.734 1.00 98.50 127 GLU A O 1
ATOM 977 N N . PRO A 1 128 ? -22.002 1.727 2.322 1.00 98.00 128 PRO A N 1
ATOM 978 C CA . PRO A 1 128 ? -23.081 1.893 1.345 1.00 98.00 128 PRO A CA 1
ATOM 979 C C . PRO A 1 128 ? -23.815 3.242 1.442 1.00 98.00 128 PRO A C 1
ATOM 981 O O . PRO A 1 128 ? -24.248 3.774 0.424 1.00 98.00 128 PRO A O 1
ATOM 984 N N . ASN A 1 129 ? -23.927 3.809 2.649 1.00 96.69 129 ASN A N 1
ATOM 985 C CA . ASN A 1 129 ? -24.561 5.104 2.911 1.00 96.69 129 ASN A CA 1
ATOM 986 C C . ASN A 1 129 ? -23.576 6.278 3.071 1.00 96.69 129 ASN A C 1
ATOM 988 O O . ASN A 1 129 ? -24.036 7.408 3.221 1.00 96.69 129 ASN A O 1
ATOM 992 N N . ALA A 1 130 ? -22.260 6.037 3.091 1.00 96.50 130 ALA A N 1
ATOM 993 C CA . ALA A 1 130 ? -21.253 7.051 3.415 1.00 96.50 130 ALA A CA 1
ATOM 994 C C . ALA A 1 130 ? -20.045 6.955 2.469 1.00 96.50 130 ALA A C 1
ATOM 996 O O . ALA A 1 130 ? -19.160 6.117 2.641 1.00 96.50 130 ALA A O 1
ATOM 997 N N . GLY A 1 131 ? -20.028 7.828 1.455 1.00 95.50 131 GLY A N 1
ATOM 998 C CA . GLY A 1 131 ? -18.908 8.036 0.530 1.00 95.50 131 GLY A CA 1
ATOM 999 C C . GLY A 1 131 ? -18.302 9.424 0.719 1.00 95.50 131 GLY A C 1
ATOM 1000 O O . GLY A 1 131 ? -17.429 9.607 1.560 1.00 95.50 131 GLY A O 1
ATOM 1001 N N . SER A 1 132 ? -18.802 10.414 -0.029 1.00 96.81 132 SER A N 1
ATOM 1002 C CA . SER A 1 132 ? -18.388 11.819 0.129 1.00 96.81 132 SER A CA 1
ATOM 1003 C C . SER A 1 132 ? -18.682 12.364 1.530 1.00 96.81 132 SER A C 1
ATOM 1005 O O . SER A 1 132 ? -17.879 13.115 2.075 1.00 96.81 132 SER A O 1
ATOM 1007 N N . ASP A 1 133 ? -19.808 11.961 2.129 1.00 96.56 133 ASP A N 1
ATOM 1008 C CA . ASP A 1 133 ? -20.134 12.247 3.529 1.00 96.56 133 ASP A CA 1
ATOM 1009 C C . ASP A 1 133 ? -19.542 11.175 4.458 1.00 96.56 133 ASP A C 1
ATOM 1011 O O . ASP A 1 133 ? -20.243 10.350 5.045 1.00 96.56 133 ASP A O 1
ATOM 1015 N N . ALA A 1 134 ? -18.212 11.152 4.539 1.00 95.00 134 ALA A N 1
ATOM 1016 C CA . ALA A 1 134 ? -17.467 10.140 5.283 1.00 95.00 134 ALA A CA 1
ATOM 1017 C C . ALA A 1 134 ? -17.667 10.206 6.810 1.00 95.00 134 ALA A C 1
ATOM 1019 O O . ALA A 1 134 ? -17.272 9.275 7.503 1.00 95.00 134 ALA A O 1
ATOM 1020 N N . ALA A 1 135 ? -18.256 11.280 7.348 1.00 96.06 135 ALA A N 1
ATOM 1021 C CA . ALA A 1 135 ? -18.533 11.414 8.780 1.00 96.06 135 ALA A CA 1
ATOM 1022 C C . ALA A 1 135 ? -19.816 10.677 9.206 1.00 96.06 135 ALA A C 1
ATOM 1024 O O . ALA A 1 135 ? -19.982 10.361 10.383 1.00 96.06 135 ALA A O 1
ATOM 1025 N N . SER A 1 136 ? -20.703 10.360 8.260 1.00 96.81 136 SER A N 1
ATOM 1026 C CA . SER A 1 136 ? -21.991 9.696 8.504 1.00 96.81 136 SER A CA 1
ATOM 1027 C C . SER A 1 136 ? -21.890 8.165 8.572 1.00 96.81 136 SER A C 1
ATOM 1029 O O . SER A 1 136 ? -22.799 7.454 8.130 1.00 96.81 136 SER A O 1
ATOM 1031 N N . LEU A 1 137 ? -20.788 7.651 9.127 1.00 97.75 137 LEU A N 1
ATOM 1032 C CA . LEU A 1 137 ? -20.567 6.217 9.316 1.00 97.75 137 LEU A CA 1
ATOM 1033 C C . LEU A 1 137 ? -21.640 5.599 10.227 1.00 97.75 137 LEU A C 1
ATOM 1035 O O . LEU A 1 137 ? -22.182 6.242 11.130 1.00 97.75 137 LEU A O 1
ATOM 1039 N N . LYS A 1 138 ? -21.943 4.330 9.972 1.00 97.94 138 LYS A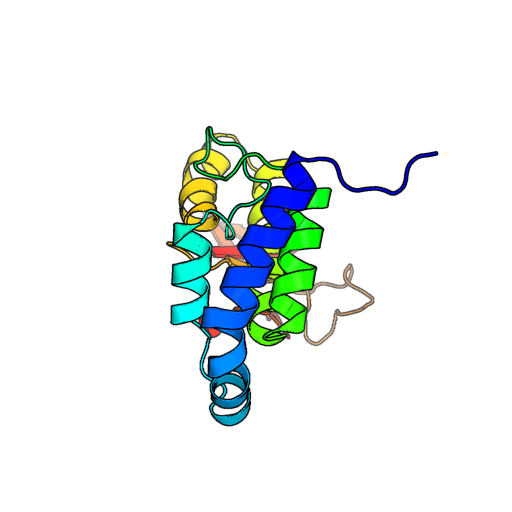 N 1
ATOM 1040 C CA . LYS A 1 138 ? -22.859 3.472 10.726 1.00 97.94 138 LYS A CA 1
ATOM 1041 C C . LYS A 1 138 ? -22.171 2.242 11.296 1.00 97.94 138 LYS A C 1
ATOM 1043 O O . LYS A 1 138 ? -22.749 1.622 12.181 1.00 97.94 138 LYS A O 1
ATOM 1048 N N . THR A 1 139 ? -20.967 1.894 10.830 1.00 98.56 139 THR A N 1
ATOM 1049 C CA . THR A 1 139 ? -20.155 0.868 11.495 1.00 98.56 139 THR A CA 1
ATOM 1050 C C . THR A 1 139 ? -19.853 1.315 12.920 1.00 98.56 139 THR A C 1
ATOM 1052 O O . THR A 1 139 ? -19.316 2.402 13.126 1.00 98.56 139 THR A O 1
ATOM 1055 N N . THR A 1 140 ? -20.180 0.466 13.888 1.00 98.31 140 THR A N 1
ATOM 1056 C CA . THR A 1 140 ? -20.017 0.735 15.318 1.00 98.31 140 THR A CA 1
ATOM 1057 C C . THR A 1 140 ? -18.842 -0.034 15.898 1.00 98.31 140 THR A C 1
ATOM 1059 O O . THR A 1 140 ? -18.536 -1.134 15.438 1.00 98.31 140 THR A O 1
ATOM 1062 N N . CYS A 1 141 ? -18.199 0.529 16.918 1.00 98.00 141 CYS A N 1
ATOM 1063 C CA . CYS A 1 141 ? -17.142 -0.130 17.674 1.00 98.00 141 CYS A CA 1
ATOM 1064 C C . CYS A 1 141 ? -17.380 0.066 19.172 1.00 98.00 141 CYS A C 1
ATOM 1066 O O . CYS A 1 141 ? -17.293 1.179 19.687 1.00 98.00 141 CYS A O 1
ATOM 1068 N N . ARG A 1 142 ? -17.681 -1.017 19.893 1.00 97.88 142 ARG A N 1
ATOM 1069 C CA . ARG A 1 142 ? -17.956 -0.967 21.338 1.00 97.88 142 ARG A CA 1
ATOM 1070 C C . ARG A 1 142 ? -17.008 -1.862 22.123 1.00 97.88 142 ARG A C 1
ATOM 1072 O O . ARG A 1 142 ? -16.694 -2.963 21.682 1.00 97.88 142 ARG A O 1
ATOM 1079 N N . LEU A 1 143 ? -16.552 -1.387 23.280 1.00 97.94 143 LEU A N 1
ATOM 1080 C CA . LEU A 1 143 ? -15.690 -2.154 24.177 1.00 97.94 143 LEU A CA 1
ATOM 1081 C C . LEU A 1 143 ? -16.544 -3.127 25.001 1.00 97.94 143 LEU A C 1
ATOM 1083 O O . LEU A 1 143 ? -17.411 -2.694 25.761 1.00 97.94 143 LEU A O 1
ATOM 1087 N N . GLU A 1 144 ? -16.278 -4.425 24.878 1.00 97.88 144 GLU A N 1
ATOM 1088 C CA . GLU A 1 144 ? -16.896 -5.483 25.680 1.00 97.88 144 GLU A CA 1
ATOM 1089 C C . GLU A 1 144 ? -15.804 -6.228 26.462 1.00 97.88 144 GLU A C 1
ATOM 1091 O O . GLU A 1 144 ? -15.131 -7.121 25.955 1.00 97.88 144 GLU A O 1
ATOM 1096 N N . GLY A 1 145 ? -15.596 -5.842 27.725 1.00 97.25 145 GLY A N 1
ATOM 1097 C CA . GLY A 1 145 ? -14.537 -6.419 28.556 1.00 97.25 145 GLY A CA 1
ATOM 1098 C C . GLY A 1 145 ? -13.145 -5.988 28.091 1.00 97.25 145 GLY A C 1
ATOM 1099 O O . GLY A 1 145 ? -12.764 -4.834 28.282 1.00 97.25 145 GLY A O 1
ATOM 1100 N N . ASP A 1 146 ? -12.384 -6.920 27.520 1.00 97.25 146 ASP A N 1
ATOM 1101 C CA . ASP A 1 146 ? -10.997 -6.743 27.070 1.00 97.25 146 ASP A CA 1
ATOM 1102 C C . ASP A 1 146 ? -10.839 -6.668 25.539 1.00 97.25 146 ASP A C 1
ATOM 1104 O O . ASP A 1 146 ? -9.715 -6.577 25.041 1.00 97.25 146 ASP A O 1
ATOM 1108 N N . HIS A 1 147 ? -11.942 -6.671 24.784 1.00 96.94 147 HIS A N 1
ATOM 1109 C CA . HIS A 1 147 ? -11.928 -6.606 23.325 1.00 96.94 147 HIS A CA 1
ATOM 1110 C C . HIS A 1 147 ? -12.976 -5.639 22.769 1.00 96.94 147 HIS A C 1
ATOM 1112 O O . HIS A 1 147 ? -13.955 -5.277 23.421 1.00 96.94 147 HIS A O 1
ATOM 1118 N N . TRP A 1 148 ? -12.757 -5.216 21.527 1.00 97.56 148 TRP A N 1
ATOM 1119 C CA . TRP A 1 148 ? -13.697 -4.388 20.780 1.00 97.56 148 TRP A CA 1
ATOM 1120 C C . TRP A 1 148 ? -14.581 -5.261 19.893 1.00 97.56 148 TRP A C 1
ATOM 1122 O O . TRP A 1 148 ? -14.082 -6.136 19.185 1.00 97.56 148 TRP A O 1
ATOM 1132 N N . VAL A 1 149 ? -15.883 -4.990 19.900 1.00 98.25 149 VAL A N 1
ATOM 1133 C CA . VAL A 1 149 ? -16.851 -5.576 18.973 1.00 98.25 149 VAL A CA 1
ATOM 1134 C C . VAL A 1 149 ? -17.147 -4.557 17.883 1.00 98.25 149 VAL A C 1
ATOM 1136 O O . VAL A 1 149 ? -17.687 -3.483 18.155 1.00 98.25 149 VAL A O 1
ATOM 1139 N N . LEU A 1 150 ? -16.776 -4.914 16.656 1.00 98.44 150 LEU A N 1
ATOM 1140 C CA . LEU A 1 150 ? -17.001 -4.130 15.449 1.00 98.44 150 LEU A CA 1
ATOM 1141 C C . LEU A 1 150 ? -18.209 -4.702 14.694 1.00 98.44 150 LEU A C 1
ATOM 1143 O O . LEU A 1 150 ? -18.198 -5.881 14.345 1.00 98.44 150 LEU A O 1
ATOM 1147 N N . ASP A 1 151 ? -19.224 -3.881 14.427 1.00 98.44 151 ASP A N 1
ATOM 1148 C CA . ASP A 1 151 ? -20.439 -4.290 13.706 1.00 98.44 151 ASP A CA 1
ATOM 1149 C C . ASP A 1 151 ? -20.811 -3.251 12.644 1.00 98.44 151 ASP A C 1
ATOM 1151 O O . ASP A 1 151 ? -20.958 -2.064 12.948 1.00 98.44 151 ASP A O 1
ATOM 1155 N N . GLY A 1 152 ? -20.917 -3.684 11.388 1.00 97.75 152 GLY A N 1
ATOM 1156 C CA . GLY A 1 152 ? -21.269 -2.823 10.264 1.00 97.75 152 GLY A CA 1
ATOM 1157 C C . GLY A 1 152 ? -20.859 -3.397 8.912 1.00 97.75 152 GLY A C 1
ATOM 1158 O O . GLY A 1 152 ? -20.454 -4.554 8.795 1.00 97.75 152 GLY A O 1
ATOM 1159 N N . GLN A 1 153 ? -20.954 -2.565 7.874 1.00 97.88 153 GLN A N 1
ATOM 1160 C CA . GLN A 1 153 ? -20.597 -2.933 6.506 1.00 97.88 153 GLN A CA 1
ATOM 1161 C C . GLN A 1 153 ? -19.738 -1.848 5.860 1.00 97.88 153 GLN A C 1
ATOM 1163 O O . GLN A 1 153 ? -20.105 -0.674 5.828 1.00 97.88 153 GLN A O 1
ATOM 1168 N N . LYS A 1 154 ? -18.623 -2.274 5.265 1.00 98.44 154 LYS A N 1
ATOM 1169 C CA . LYS A 1 154 ? -17.747 -1.438 4.439 1.00 98.44 154 LYS A CA 1
ATOM 1170 C C . LYS A 1 154 ? -17.952 -1.749 2.961 1.00 98.44 154 LYS A C 1
ATOM 1172 O O . LYS A 1 154 ? -18.379 -2.847 2.609 1.00 98.44 154 LYS A O 1
ATOM 1177 N N . ASN A 1 155 ? -17.696 -0.771 2.098 1.00 97.62 155 ASN A N 1
ATOM 1178 C CA . ASN A 1 155 ? -17.945 -0.879 0.664 1.00 97.62 155 ASN A CA 1
ATOM 1179 C C . ASN A 1 155 ? -16.821 -0.235 -0.151 1.00 97.62 155 ASN A C 1
ATOM 1181 O O . ASN A 1 155 ? -16.2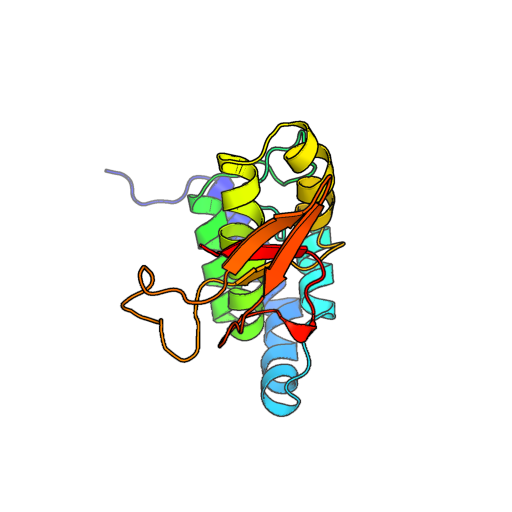84 0.785 0.265 1.00 97.62 155 ASN A O 1
ATOM 1185 N N . TRP A 1 156 ? -16.514 -0.803 -1.322 1.00 97.62 156 TRP A N 1
ATOM 1186 C CA . TRP A 1 156 ? -15.465 -0.320 -2.237 1.00 97.62 156 TRP A CA 1
ATOM 1187 C C . TRP A 1 156 ? -14.049 -0.328 -1.650 1.00 97.62 156 TRP A C 1
ATOM 1189 O O . TRP A 1 156 ? -13.255 0.583 -1.873 1.00 97.62 156 TRP A O 1
ATOM 1199 N N . ILE A 1 157 ? -13.723 -1.369 -0.884 1.00 98.56 157 ILE A N 1
ATOM 1200 C CA . ILE A 1 157 ? -12.437 -1.461 -0.195 1.00 98.56 157 ILE A CA 1
ATOM 1201 C C . ILE A 1 157 ? -11.395 -2.086 -1.122 1.00 98.56 157 ILE A C 1
ATOM 1203 O O . ILE A 1 157 ? -11.387 -3.301 -1.338 1.00 98.56 157 ILE A O 1
ATOM 1207 N N . THR A 1 158 ? -10.506 -1.258 -1.671 1.00 98.62 158 THR A N 1
ATOM 1208 C CA . THR A 1 158 ? -9.369 -1.736 -2.468 1.00 98.62 158 THR A CA 1
ATOM 1209 C C . THR A 1 158 ? -8.506 -2.694 -1.644 1.00 98.62 158 THR A C 1
ATOM 1211 O O . THR A 1 158 ? -8.326 -2.497 -0.443 1.00 98.62 158 THR A O 1
ATOM 1214 N N . ASN A 1 159 ? -7.996 -3.743 -2.295 1.00 98.25 159 ASN A N 1
ATOM 1215 C CA . ASN A 1 159 ? -7.256 -4.868 -1.707 1.00 98.25 159 ASN A CA 1
ATOM 1216 C C . ASN A 1 159 ? -8.058 -5.785 -0.766 1.00 98.25 159 ASN A C 1
ATOM 1218 O O . ASN A 1 159 ? -7.496 -6.759 -0.282 1.00 98.25 159 ASN A O 1
ATOM 1222 N N . SER A 1 160 ? -9.349 -5.549 -0.517 1.00 97.00 160 SER A N 1
ATOM 1223 C CA . SER A 1 160 ? -10.112 -6.277 0.519 1.00 97.00 160 SER A CA 1
ATOM 1224 C C . SER A 1 160 ? -10.175 -7.799 0.393 1.00 97.00 160 SER A C 1
ATOM 1226 O O . SER A 1 160 ? -10.397 -8.472 1.386 1.00 97.00 160 SER A O 1
ATOM 1228 N N . THR A 1 161 ? -10.008 -8.380 -0.790 1.00 94.56 161 THR A N 1
ATOM 1229 C CA . THR A 1 161 ? -9.979 -9.846 -0.926 1.00 94.56 161 THR A CA 1
ATOM 1230 C C . THR A 1 161 ? -8.579 -10.435 -0.763 1.00 94.56 161 THR A C 1
ATOM 1232 O O . THR A 1 161 ? -8.453 -11.640 -0.573 1.00 94.56 161 THR A O 1
ATOM 1235 N N . ALA A 1 162 ? -7.540 -9.600 -0.831 1.00 97.75 162 ALA A N 1
ATOM 1236 C CA . ALA A 1 162 ? -6.139 -9.989 -0.685 1.00 97.75 162 ALA A CA 1
ATOM 1237 C C . ALA A 1 162 ? -5.544 -9.582 0.672 1.00 97.75 162 ALA A C 1
ATOM 1239 O O . ALA A 1 162 ? -4.539 -10.144 1.088 1.00 97.75 162 ALA A O 1
ATOM 1240 N N . ALA A 1 163 ? -6.134 -8.592 1.344 1.00 98.31 163 ALA A N 1
ATOM 1241 C CA . ALA A 1 163 ? -5.572 -7.992 2.539 1.00 98.31 163 ALA A CA 1
ATOM 1242 C C . ALA A 1 163 ? -5.784 -8.840 3.797 1.00 98.31 163 ALA A C 1
ATOM 1244 O O . ALA A 1 163 ? -6.851 -9.419 4.018 1.00 98.31 163 ALA A O 1
ATOM 1245 N N . GLU A 1 164 ? -4.786 -8.812 4.675 1.00 98.38 164 GLU A N 1
ATOM 1246 C CA . GLU A 1 164 ? -4.839 -9.410 6.012 1.00 98.38 164 GLU A CA 1
ATOM 1247 C C . GLU A 1 164 ? -4.776 -8.365 7.130 1.00 98.38 164 GLU A C 1
ATOM 1249 O O . GLU A 1 164 ? -5.074 -8.674 8.284 1.00 98.38 164 GLU A O 1
ATOM 1254 N N . ILE A 1 165 ? -4.405 -7.123 6.806 1.00 98.50 165 ILE A N 1
ATOM 1255 C CA . ILE A 1 165 ? -4.363 -6.004 7.749 1.00 98.50 165 ILE A CA 1
ATOM 1256 C C . ILE A 1 165 ? -5.308 -4.912 7.253 1.00 98.50 165 ILE A C 1
ATOM 1258 O O . ILE A 1 165 ? -5.230 -4.471 6.108 1.00 98.50 165 ILE A O 1
ATOM 1262 N N . TYR A 1 166 ? -6.192 -4.449 8.135 1.00 98.50 166 TYR A N 1
ATOM 1263 C CA . TYR A 1 166 ? -7.212 -3.460 7.804 1.00 98.50 166 TYR A CA 1
ATOM 1264 C C . TYR A 1 166 ? -7.131 -2.267 8.744 1.00 98.50 166 TYR A C 1
ATOM 1266 O O . TYR A 1 166 ? -7.124 -2.424 9.964 1.00 98.50 166 TYR A O 1
ATOM 1274 N N . ILE A 1 167 ? -7.158 -1.067 8.171 1.00 98.31 167 ILE A N 1
ATOM 1275 C CA . ILE A 1 167 ? -7.471 0.159 8.905 1.00 98.31 167 ILE A CA 1
ATOM 1276 C C . ILE A 1 167 ? -8.970 0.405 8.751 1.00 98.31 167 ILE A C 1
ATOM 1278 O O . ILE A 1 167 ? -9.418 0.806 7.678 1.00 98.31 167 ILE A O 1
ATOM 1282 N N . VAL A 1 168 ? -9.757 0.135 9.795 1.00 98.31 168 VAL A N 1
ATOM 1283 C CA . VAL A 1 168 ? -11.223 0.270 9.757 1.00 98.31 168 VAL A CA 1
ATOM 1284 C C . VAL A 1 168 ? -11.679 1.462 10.589 1.00 98.31 168 VAL A C 1
ATOM 1286 O O . VAL A 1 168 ? -11.230 1.643 11.718 1.00 98.31 168 VAL A O 1
ATOM 1289 N N . TYR A 1 169 ? -12.595 2.257 10.036 1.00 98.00 169 TYR A N 1
ATOM 1290 C CA . TYR A 1 169 ? -13.207 3.396 10.724 1.00 98.00 169 TYR A CA 1
ATOM 1291 C C . TYR A 1 169 ? -14.587 3.026 11.246 1.00 98.00 169 TYR A C 1
ATOM 1293 O O . TYR A 1 169 ? -15.389 2.442 10.517 1.00 98.00 169 TYR A O 1
ATOM 1301 N N . ALA A 1 170 ? -14.880 3.400 12.483 1.00 97.88 170 ALA A N 1
ATOM 1302 C CA . ALA A 1 170 ? -16.145 3.118 13.143 1.00 97.88 170 ALA A CA 1
ATOM 1303 C C . ALA A 1 170 ? -16.428 4.166 14.225 1.00 97.88 170 ALA A C 1
ATOM 1305 O O . ALA A 1 170 ? -15.514 4.887 14.635 1.00 97.88 170 ALA A O 1
ATOM 1306 N N . THR A 1 171 ? -17.687 4.244 14.651 1.00 94.69 171 THR A N 1
ATOM 1307 C CA . THR A 1 171 ? -18.180 5.155 15.698 1.00 94.69 171 THR A CA 1
ATOM 1308 C C . THR A 1 171 ? -18.416 4.451 17.019 1.00 94.69 171 THR A C 1
ATOM 1310 O O . THR A 1 171 ? -18.900 3.294 16.974 1.00 94.69 171 THR A O 1
#

Sequence (171 aa):
MSFDLSEDHQMVKDMVKKLADEEIAPRAAHYDETREFPWENCKKLAELGLMGVTVPEEYGGAGMDTLAYVTVIEELSRACASTGVVAAVQNSLATFPLLKFGTEELKKKYLPQLASGEKIGAYALTEPNAGSDAASLKTTCRLEGDHWVLDGQKNWITNSTAAEIYIVYAT

Radius of gyration: 17.3 Å; Cα contacts (8 Å, |Δi|>4): 285; chains: 1; bounding box: 45×40×49 Å

Nearest PDB structures (foldseek):
  2vig-assembly2_G  TM=9.922E-01  e=1.470E-16  Homo sapiens
  2vig-assembly2_F  TM=9.911E-01  e=2.349E-16  Homo sapiens
  2vig-assembly2_H  TM=9.919E-01  e=2.801E-16  Homo sapiens
  7y0a-assembly1_A  TM=9.742E-01  e=9.581E-16  Homo sapiens
  4l1f-assembly1_A  TM=9.724E-01  e=1.142E-15  Acidaminococcus fermentans DSM 20731

Secondary structure (DSSP, 8-state):
---SPPHHHHHHHHHHHHHIIIIIGGGHHHHHHH----HHHHHHHHHTTTTSTTS-GGGTS----HHHHHHHHHHHHHH-HHHHHHHHIIIIIIIHHHHHHS-HHHHHHHHHHHHTTSS-EEEE--BTTBSS-TT----EEEEETTEEEEE----S-TTTTT-SEEEE---

Mean predicted aligned error: 2.63 Å

Foldseek 3Di:
DDPDDDPVLVVLLVVLLCCLVPPQQVCQVVCVVVVDQPVVSLQVCLVVLLLAACPDVVLPHVVHDPSSNVSNLVSNCVRHVSSSVQSCCLHPAFAVCCRPPNDPVSSNPPSNCRRSSVFREKEFQADPVPDPNSVPDDFAWDDDPPDIDTDGDTPPIPCVVRGPGYDHDHD

pLDDT: mean 97.74, std 2.42, range [71.94, 98.88]